Protein AF-V7HVB8-F1 (afdb_monomer_lite)

Structure (mmCIF, N/CA/C/O backbone):
data_AF-V7HVB8-F1
#
_entry.id   AF-V7HVB8-F1
#
loop_
_atom_site.group_PDB
_atom_site.id
_atom_site.type_symbol
_atom_site.label_atom_id
_atom_site.label_alt_id
_atom_site.label_comp_id
_atom_site.label_asym_id
_atom_site.label_entity_id
_atom_site.label_seq_id
_atom_site.pdbx_PDB_ins_code
_atom_site.Cartn_x
_atom_site.Cartn_y
_atom_site.Cartn_z
_atom_site.occupancy
_atom_site.B_iso_or_equiv
_atom_site.auth_seq_id
_atom_site.auth_comp_id
_atom_site.auth_asym_id
_atom_site.auth_atom_id
_atom_site.pdbx_PDB_model_num
ATOM 1 N N . MET A 1 1 ? -7.160 -7.427 -8.064 1.00 90.38 1 MET A N 1
ATOM 2 C CA . MET A 1 1 ? -6.735 -8.642 -7.299 1.00 90.38 1 MET A CA 1
ATOM 3 C C . MET A 1 1 ? -6.157 -8.214 -5.955 1.00 90.38 1 MET A C 1
ATOM 5 O O . MET A 1 1 ? -5.776 -7.062 -5.840 1.00 90.38 1 MET A O 1
ATOM 9 N N . GLY A 1 2 ? -6.080 -9.079 -4.938 1.00 95.38 2 GLY A N 1
ATOM 10 C CA . GLY A 1 2 ? -5.351 -8.731 -3.707 1.00 95.38 2 GLY A CA 1
ATOM 11 C C . GLY A 1 2 ? -3.841 -8.632 -3.955 1.00 95.38 2 GLY A C 1
ATOM 12 O O . GLY A 1 2 ? -3.301 -9.403 -4.745 1.00 95.38 2 GLY A O 1
ATOM 13 N N . GLY A 1 3 ? -3.162 -7.710 -3.276 1.00 97.50 3 GLY A N 1
ATOM 14 C CA . GLY A 1 3 ? -1.720 -7.481 -3.378 1.00 97.50 3 GLY A CA 1
ATOM 15 C C . GLY A 1 3 ? -0.877 -8.743 -3.173 1.00 97.50 3 GLY A C 1
ATOM 16 O O . GLY A 1 3 ? -0.053 -9.036 -4.034 1.00 97.50 3 GLY A O 1
ATOM 17 N N . PRO A 1 4 ? -1.129 -9.568 -2.136 1.00 97.06 4 PRO A N 1
ATOM 18 C CA . PRO A 1 4 ? -0.416 -10.834 -1.958 1.00 97.06 4 PRO A CA 1
ATOM 19 C C . PRO A 1 4 ? -0.550 -11.801 -3.143 1.00 97.06 4 PRO A C 1
ATOM 21 O O . PRO A 1 4 ? 0.415 -12.468 -3.499 1.00 97.06 4 PRO A O 1
ATOM 24 N N . LEU A 1 5 ? -1.717 -11.847 -3.798 1.00 98.00 5 LEU A N 1
ATOM 25 C CA . LEU A 1 5 ? -1.909 -12.676 -4.992 1.00 98.00 5 LEU A CA 1
ATOM 26 C C . LEU A 1 5 ? -1.139 -12.116 -6.196 1.00 98.00 5 LEU A C 1
ATOM 28 O O . LEU A 1 5 ? -0.568 -12.884 -6.960 1.00 98.00 5 LEU A O 1
ATOM 32 N N . ILE A 1 6 ? -1.099 -10.790 -6.359 1.00 98.06 6 ILE A N 1
ATOM 33 C CA . ILE A 1 6 ? -0.273 -10.147 -7.392 1.00 98.06 6 ILE A CA 1
ATOM 34 C C . ILE A 1 6 ? 1.202 -10.507 -7.179 1.00 98.06 6 ILE A C 1
ATOM 36 O O . ILE A 1 6 ? 1.867 -10.927 -8.121 1.00 98.06 6 ILE A O 1
ATOM 40 N N . VAL A 1 7 ? 1.691 -10.400 -5.942 1.00 98.19 7 VAL A N 1
ATOM 41 C CA . VAL A 1 7 ? 3.065 -10.763 -5.567 1.00 98.19 7 VAL A CA 1
ATOM 42 C C . VAL A 1 7 ? 3.361 -12.233 -5.862 1.00 98.19 7 VAL A C 1
ATOM 44 O O . VAL A 1 7 ? 4.400 -12.532 -6.448 1.00 98.19 7 VAL A O 1
ATOM 47 N N . ASP A 1 8 ? 2.453 -13.143 -5.510 1.00 98.00 8 ASP A N 1
ATOM 48 C CA . ASP A 1 8 ? 2.602 -14.571 -5.806 1.00 98.00 8 ASP A CA 1
ATOM 49 C C . ASP A 1 8 ? 2.698 -14.830 -7.316 1.00 98.00 8 ASP A C 1
ATOM 51 O O . ASP A 1 8 ? 3.611 -15.514 -7.769 1.00 98.00 8 ASP A O 1
ATOM 55 N N . ILE A 1 9 ? 1.824 -14.211 -8.119 1.00 97.44 9 ILE A N 1
ATOM 56 C CA . ILE A 1 9 ? 1.853 -14.326 -9.586 1.00 97.44 9 ILE A CA 1
ATOM 57 C C . ILE A 1 9 ? 3.189 -13.837 -10.154 1.00 97.44 9 ILE A C 1
ATOM 59 O O . ILE A 1 9 ? 3.787 -14.528 -10.979 1.00 97.44 9 ILE A O 1
ATOM 63 N N . LEU A 1 10 ? 3.664 -12.669 -9.713 1.00 97.19 10 LEU A N 1
ATOM 64 C CA . LEU A 1 10 ? 4.923 -12.093 -10.191 1.00 97.19 10 LEU A CA 1
ATOM 65 C C . LEU A 1 10 ? 6.143 -12.924 -9.761 1.00 97.19 10 LEU A C 1
ATOM 67 O O . LEU A 1 10 ? 7.123 -13.000 -10.499 1.00 97.19 10 LEU A O 1
ATOM 71 N N . SER A 1 11 ? 6.072 -13.572 -8.596 1.00 96.62 11 SER A N 1
ATOM 72 C CA . SER A 1 11 ? 7.167 -14.381 -8.041 1.00 96.62 11 SER A CA 1
ATOM 73 C C . SER A 1 11 ? 7.203 -15.812 -8.575 1.00 96.62 11 SER A C 1
ATOM 75 O O . SER A 1 11 ? 8.244 -16.461 -8.503 1.00 96.62 11 SER A O 1
ATOM 77 N N . ARG A 1 12 ? 6.080 -16.328 -9.090 1.00 96.38 12 ARG A N 1
ATOM 78 C CA . ARG A 1 12 ? 5.936 -17.741 -9.468 1.00 96.38 12 ARG A CA 1
ATOM 79 C C . ARG A 1 12 ? 6.822 -18.154 -10.642 1.00 96.38 12 ARG A C 1
ATOM 81 O O . ARG A 1 12 ? 7.306 -19.281 -10.660 1.00 96.38 12 ARG A O 1
ATOM 88 N N . ASP A 1 13 ? 7.012 -17.271 -11.620 1.00 93.06 13 ASP A N 1
ATOM 89 C CA . ASP A 1 13 ? 7.878 -17.527 -12.775 1.00 93.06 13 ASP A CA 1
ATOM 90 C C . ASP A 1 13 ? 8.642 -16.253 -13.187 1.00 93.06 13 ASP A C 1
ATOM 92 O O . ASP A 1 13 ? 8.224 -15.535 -14.104 1.00 93.06 13 ASP A O 1
ATOM 96 N N . PRO A 1 14 ? 9.789 -15.967 -12.539 1.00 90.75 14 PRO A N 1
ATOM 97 C CA . PRO A 1 14 ? 10.604 -14.790 -12.839 1.00 90.75 14 PRO A CA 1
ATOM 98 C C . PRO A 1 14 ? 11.096 -14.735 -14.291 1.00 90.75 14 PRO A C 1
ATOM 100 O O . PRO A 1 14 ? 11.403 -13.654 -14.795 1.00 90.75 14 PRO A O 1
ATOM 103 N N . SER A 1 15 ? 11.136 -15.871 -15.005 1.00 94.38 15 SER A N 1
ATOM 104 C CA . SER A 1 15 ? 11.553 -15.905 -16.412 1.00 94.38 15 SER A CA 1
ATOM 105 C C . SER A 1 15 ? 10.619 -15.089 -17.314 1.00 94.38 15 SER A C 1
ATOM 107 O O . SER A 1 15 ? 11.064 -14.508 -18.306 1.00 94.38 15 SER A O 1
ATOM 109 N N . LYS A 1 16 ? 9.340 -14.945 -16.934 1.00 94.31 16 LYS A N 1
ATOM 110 C CA . LYS A 1 16 ? 8.372 -14.083 -17.634 1.00 94.31 16 LYS A CA 1
ATOM 111 C C . LYS A 1 16 ? 8.725 -12.600 -17.543 1.00 94.31 16 LYS A C 1
ATOM 113 O O . LYS A 1 16 ? 8.316 -11.827 -18.406 1.00 94.31 16 LYS A O 1
ATOM 118 N N . LEU A 1 17 ? 9.509 -12.211 -16.539 1.00 95.50 17 LEU A N 1
ATOM 119 C CA . LEU A 1 17 ? 9.981 -10.846 -16.318 1.00 95.50 17 LEU A CA 1
ATOM 120 C C . LEU A 1 17 ? 11.398 -10.605 -16.859 1.00 95.50 17 LEU A C 1
ATOM 122 O O . LEU A 1 17 ? 11.923 -9.508 -16.694 1.00 95.50 17 LEU A O 1
ATOM 126 N N . ALA A 1 18 ? 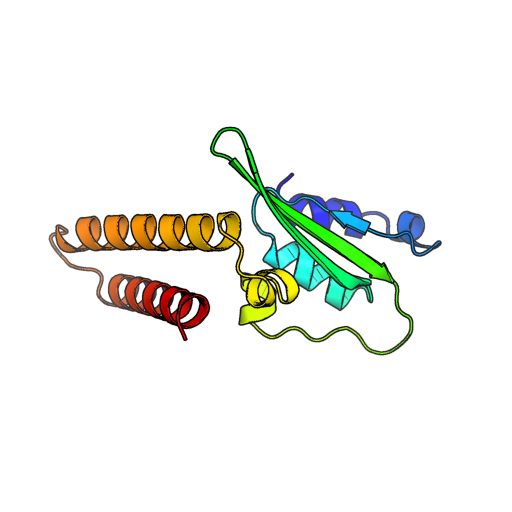12.007 -11.578 -17.549 1.00 94.69 18 ALA A N 1
ATOM 127 C CA . ALA A 1 18 ? 13.386 -11.480 -18.042 1.00 94.69 18 ALA A CA 1
ATOM 128 C C . ALA A 1 18 ? 13.615 -10.333 -19.043 1.00 94.69 18 ALA A C 1
ATOM 130 O O . ALA A 1 18 ? 14.732 -9.849 -19.185 1.00 94.69 18 ALA A O 1
ATOM 131 N N . ARG A 1 19 ? 12.564 -9.880 -19.742 1.00 96.38 19 ARG A N 1
ATOM 132 C CA . ARG A 1 19 ? 12.629 -8.706 -20.633 1.00 96.38 19 ARG A CA 1
ATOM 133 C C . ARG A 1 19 ? 12.325 -7.388 -19.921 1.00 96.38 19 ARG A C 1
ATOM 135 O O . ARG A 1 19 ? 12.168 -6.379 -20.599 1.00 96.38 19 ARG A O 1
ATOM 142 N N . HIS A 1 20 ? 12.221 -7.412 -18.593 1.00 96.75 20 HIS A N 1
ATOM 143 C CA . HIS A 1 20 ? 12.014 -6.239 -17.752 1.00 96.75 20 HIS A CA 1
ATOM 144 C C . HIS A 1 20 ? 10.840 -5.353 -18.214 1.00 96.75 20 HIS A C 1
ATOM 146 O O . HIS A 1 20 ? 11.029 -4.162 -18.471 1.00 96.75 20 HIS A O 1
ATOM 152 N N . PRO A 1 21 ? 9.627 -5.919 -18.389 1.00 97.56 21 PRO A N 1
ATOM 153 C CA . PRO A 1 21 ? 8.482 -5.148 -18.858 1.00 97.56 21 PRO A CA 1
ATOM 154 C C . PRO A 1 21 ? 8.078 -4.088 -17.830 1.00 97.56 21 PRO A C 1
ATOM 156 O O . PRO A 1 21 ? 8.247 -4.280 -16.630 1.00 97.56 21 PRO A O 1
ATOM 159 N N . ARG A 1 22 ? 7.444 -3.007 -18.288 1.00 98.19 22 ARG A N 1
ATOM 160 C CA . ARG A 1 22 ? 6.719 -2.110 -17.384 1.00 98.19 22 ARG A CA 1
ATOM 161 C C . ARG A 1 22 ? 5.618 -2.884 -16.663 1.00 98.19 22 ARG A C 1
ATOM 163 O O . ARG A 1 22 ? 4.822 -3.571 -17.305 1.00 98.19 22 ARG A O 1
ATOM 170 N N . LEU A 1 23 ? 5.542 -2.721 -15.348 1.00 98.44 23 LEU A N 1
ATOM 171 C CA . LEU A 1 23 ? 4.475 -3.274 -14.526 1.00 98.44 23 LEU A CA 1
ATOM 172 C C . LEU A 1 23 ? 3.447 -2.182 -14.237 1.00 98.44 23 LEU A C 1
ATOM 174 O O . LEU A 1 23 ? 3.787 -1.122 -13.717 1.00 98.44 23 LEU A O 1
ATOM 178 N N . ILE A 1 24 ? 2.190 -2.451 -14.587 1.00 98.50 24 ILE A N 1
ATOM 179 C CA . ILE A 1 24 ? 1.035 -1.626 -14.225 1.00 98.50 24 ILE A CA 1
ATOM 180 C C . ILE A 1 24 ? 0.137 -2.510 -13.371 1.00 98.50 24 ILE A C 1
ATOM 182 O O . ILE A 1 24 ? -0.467 -3.461 -13.870 1.00 98.50 24 ILE A O 1
ATOM 186 N N . LEU A 1 25 ? 0.116 -2.251 -12.067 1.00 98.44 25 LEU A N 1
ATOM 187 C CA . LEU A 1 25 ? -0.482 -3.136 -11.074 1.00 98.44 25 LEU A CA 1
ATOM 188 C C . LEU A 1 25 ? -1.614 -2.417 -10.353 1.00 98.44 25 LEU A C 1
ATOM 190 O O . LEU A 1 25 ? -1.434 -1.310 -9.862 1.00 98.44 25 LEU A O 1
ATOM 194 N N . GLN A 1 26 ? -2.765 -3.077 -10.253 1.00 97.88 26 GLN A N 1
ATOM 195 C CA . GLN A 1 26 ? -3.943 -2.558 -9.561 1.00 97.88 26 GLN A CA 1
ATOM 196 C C . GLN A 1 26 ? -4.330 -3.535 -8.429 1.00 97.88 26 GLN A C 1
ATOM 198 O O . GLN A 1 26 ? -5.136 -4.457 -8.622 1.00 97.88 26 GLN A O 1
ATOM 203 N N . PRO A 1 27 ? -3.678 -3.435 -7.255 1.00 97.19 27 PRO A N 1
ATOM 204 C CA . PRO A 1 27 ? -4.105 -4.143 -6.057 1.00 97.19 27 PRO A CA 1
ATOM 205 C C . PRO A 1 27 ? -5.415 -3.554 -5.515 1.00 97.19 27 PRO A C 1
ATOM 207 O O . PRO A 1 27 ? -5.567 -2.346 -5.385 1.00 97.19 27 PRO A O 1
ATOM 210 N N . ASN A 1 28 ? -6.362 -4.420 -5.154 1.00 93.06 28 ASN A N 1
ATOM 211 C CA . ASN A 1 28 ? -7.623 -4.024 -4.509 1.00 93.06 28 ASN A CA 1
ATOM 212 C C . ASN A 1 28 ? -7.459 -3.835 -2.993 1.00 93.06 28 ASN A C 1
ATOM 214 O O . ASN A 1 28 ? -8.282 -3.186 -2.361 1.00 93.06 28 ASN A O 1
ATOM 218 N N . VAL A 1 29 ? -6.445 -4.489 -2.418 1.00 93.62 29 VAL A N 1
ATOM 219 C CA . VAL A 1 29 ? -6.042 -4.466 -1.004 1.00 93.62 29 VAL A CA 1
ATOM 220 C C . VAL A 1 29 ? -4.574 -4.882 -0.918 1.00 93.62 29 VAL A C 1
ATOM 222 O O . VAL A 1 29 ? -4.109 -5.615 -1.791 1.00 93.62 29 VAL A O 1
ATOM 225 N N . GLY A 1 30 ? -3.863 -4.529 0.152 1.00 95.38 30 GLY A N 1
ATOM 226 C CA . GLY A 1 30 ? -2.500 -5.025 0.395 1.00 95.38 30 GLY A CA 1
ATOM 227 C C . GLY A 1 30 ? -1.463 -4.404 -0.543 1.00 95.38 30 GLY A C 1
ATOM 228 O O . GLY A 1 30 ? -0.531 -5.071 -0.986 1.00 95.38 30 GLY A O 1
ATOM 229 N N . GLU A 1 31 ? -1.657 -3.132 -0.868 1.00 97.75 31 GLU A N 1
ATOM 230 C CA . GLU A 1 31 ? -0.849 -2.334 -1.785 1.00 97.75 31 GLU A CA 1
ATOM 231 C C . GLU A 1 31 ? 0.611 -2.248 -1.313 1.00 97.75 31 GLU A C 1
ATOM 233 O O . GLU A 1 31 ? 1.533 -2.358 -2.120 1.00 97.75 31 GLU A O 1
ATOM 238 N N . SER A 1 32 ? 0.833 -2.188 0.005 1.00 97.75 32 SER A N 1
ATOM 239 C CA . SER A 1 32 ? 2.168 -2.192 0.616 1.00 97.75 32 SER A CA 1
ATOM 240 C C . SER A 1 32 ? 2.993 -3.434 0.275 1.00 97.75 32 SER A C 1
ATOM 242 O O . SER A 1 32 ? 4.191 -3.315 0.024 1.00 97.75 32 SER A O 1
ATOM 244 N N . SER A 1 33 ? 2.369 -4.614 0.194 1.00 98.00 33 SER A N 1
ATOM 245 C CA . SER A 1 33 ? 3.055 -5.845 -0.217 1.00 98.00 33 SER A CA 1
ATOM 246 C C . SER A 1 33 ? 3.534 -5.765 -1.664 1.00 98.00 33 SER A C 1
ATOM 248 O O . SER A 1 33 ? 4.616 -6.253 -1.979 1.00 98.00 33 SER A O 1
ATOM 250 N N . VAL A 1 34 ? 2.755 -5.119 -2.539 1.00 98.56 34 VAL A N 1
ATOM 251 C CA . VAL A 1 34 ? 3.150 -4.903 -3.936 1.00 98.56 34 VAL A CA 1
ATOM 252 C C . VAL A 1 34 ? 4.315 -3.919 -4.005 1.00 98.56 34 VAL A C 1
ATOM 254 O O . VAL A 1 34 ? 5.313 -4.234 -4.643 1.00 98.56 34 VAL A O 1
ATOM 257 N N . ARG A 1 35 ? 4.247 -2.779 -3.298 1.00 98.69 35 ARG A N 1
ATOM 258 C CA . ARG A 1 35 ? 5.357 -1.806 -3.238 1.00 98.69 35 ARG A CA 1
ATOM 259 C C . ARG A 1 35 ? 6.649 -2.446 -2.735 1.00 98.69 35 ARG A C 1
ATOM 261 O O . ARG A 1 35 ? 7.694 -2.284 -3.354 1.00 98.69 35 ARG A O 1
ATOM 268 N N . GLN A 1 36 ? 6.565 -3.230 -1.660 1.00 98.44 36 GLN A N 1
ATOM 269 C CA . GLN A 1 36 ? 7.715 -3.939 -1.105 1.00 98.44 36 GLN A CA 1
ATOM 270 C C . GLN A 1 36 ? 8.317 -4.924 -2.112 1.00 98.44 36 GLN A C 1
ATOM 272 O O . GLN A 1 36 ? 9.536 -4.959 -2.280 1.00 98.44 36 GLN A O 1
ATOM 277 N N . TRP A 1 37 ? 7.476 -5.700 -2.799 1.00 98.38 37 TRP A N 1
ATOM 278 C CA . TRP A 1 37 ? 7.943 -6.631 -3.819 1.00 98.38 37 TRP A CA 1
ATOM 279 C C . TRP A 1 37 ? 8.632 -5.906 -4.978 1.00 98.38 37 TRP A C 1
ATOM 281 O O . TRP A 1 37 ? 9.688 -6.352 -5.421 1.00 98.38 37 TRP A O 1
ATOM 291 N N . LEU A 1 38 ? 8.080 -4.775 -5.435 1.00 98.56 38 LEU A N 1
ATOM 292 C CA . LEU A 1 38 ? 8.687 -3.962 -6.492 1.00 98.56 38 LEU A CA 1
ATOM 293 C C . LEU A 1 38 ? 10.110 -3.534 -6.095 1.00 98.56 38 LEU A C 1
ATOM 295 O O . LEU A 1 38 ? 11.057 -3.851 -6.819 1.00 98.56 38 LEU A O 1
ATOM 299 N N . CYS A 1 39 ? 10.280 -2.951 -4.901 1.00 98.00 39 CYS A N 1
ATOM 300 C CA . CYS A 1 39 ? 11.591 -2.577 -4.359 1.00 98.00 39 CYS A CA 1
ATOM 301 C C . CYS A 1 39 ? 12.566 -3.764 -4.321 1.00 98.00 39 CYS A C 1
ATOM 303 O O . CYS A 1 39 ? 13.692 -3.661 -4.803 1.00 98.00 39 CYS A O 1
ATOM 305 N N . GLN A 1 40 ? 12.124 -4.913 -3.802 1.00 97.25 40 GLN A N 1
ATOM 306 C CA . GLN A 1 40 ? 12.951 -6.120 -3.664 1.00 97.25 40 GLN A CA 1
ATOM 307 C C . GLN A 1 40 ? 13.372 -6.735 -5.007 1.00 97.25 40 GLN A C 1
ATOM 309 O O . GLN A 1 40 ? 14.371 -7.449 -5.066 1.00 97.25 40 GLN A O 1
ATOM 314 N N . ASN A 1 41 ? 12.637 -6.456 -6.084 1.00 97.12 41 ASN A N 1
ATOM 315 C CA . ASN A 1 41 ? 12.875 -7.022 -7.412 1.00 97.12 41 ASN A CA 1
ATOM 316 C C . ASN A 1 41 ? 13.415 -5.986 -8.412 1.00 97.12 41 ASN A C 1
ATOM 318 O O . ASN A 1 41 ? 13.320 -6.196 -9.621 1.00 97.12 41 ASN A O 1
ATOM 322 N N . ASN A 1 42 ? 13.999 -4.883 -7.920 1.00 97.50 42 ASN A N 1
ATOM 323 C CA . ASN A 1 42 ? 14.570 -3.798 -8.731 1.00 97.50 42 ASN A CA 1
ATOM 324 C C . ASN A 1 42 ? 13.565 -3.122 -9.677 1.00 97.50 42 ASN A C 1
ATOM 326 O O . ASN A 1 42 ? 13.950 -2.517 -10.677 1.00 97.50 42 ASN A O 1
ATOM 330 N N . TYR A 1 43 ? 12.277 -3.183 -9.350 1.00 98.31 43 TYR A N 1
ATOM 331 C CA . TYR A 1 43 ? 11.264 -2.363 -9.992 1.00 98.31 43 TYR A CA 1
ATOM 332 C C . TYR A 1 43 ? 11.075 -1.090 -9.179 1.00 98.31 43 TYR A C 1
ATOM 334 O O . TYR A 1 43 ? 10.621 -1.117 -8.037 1.00 98.31 43 TYR A O 1
ATOM 342 N N . HIS A 1 44 ? 11.433 0.037 -9.776 1.00 98.44 44 HIS A N 1
ATOM 343 C CA . HIS A 1 44 ? 11.255 1.345 -9.168 1.00 98.44 44 HIS A CA 1
ATOM 344 C C . HIS A 1 44 ? 9.878 1.866 -9.550 1.00 98.44 44 HIS A C 1
ATOM 346 O O . HIS A 1 44 ? 9.492 1.805 -10.722 1.00 98.44 44 HIS A O 1
ATOM 352 N N . LEU A 1 45 ? 9.127 2.348 -8.559 1.00 98.25 45 LEU A N 1
ATOM 353 C CA . LEU A 1 45 ? 7.889 3.071 -8.827 1.00 98.25 45 LEU A CA 1
ATOM 354 C C . LEU A 1 45 ? 8.236 4.340 -9.605 1.00 98.25 45 LEU A C 1
ATOM 356 O O . LEU A 1 45 ? 9.162 5.055 -9.239 1.00 98.25 45 LEU A O 1
ATOM 360 N N . GLU A 1 46 ? 7.493 4.601 -10.674 1.00 97.56 46 GLU A N 1
ATOM 361 C CA . GLU A 1 46 ? 7.597 5.838 -11.453 1.00 97.56 46 GLU A CA 1
ATOM 362 C C . GLU A 1 46 ? 6.383 6.735 -11.277 1.00 97.56 46 GLU A C 1
ATOM 364 O O . GLU A 1 46 ? 6.485 7.950 -11.439 1.00 97.56 46 GLU A O 1
ATOM 369 N N . ASN A 1 47 ? 5.224 6.134 -11.012 1.00 98.12 47 ASN A N 1
ATOM 370 C CA . ASN A 1 47 ? 3.999 6.866 -10.770 1.00 98.12 47 ASN A CA 1
ATOM 371 C C . ASN A 1 47 ? 3.003 6.000 -10.001 1.00 98.12 47 ASN A C 1
ATOM 373 O O . ASN A 1 47 ? 3.014 4.768 -10.102 1.00 98.12 47 ASN A O 1
ATOM 377 N N . GLU A 1 48 ? 2.086 6.655 -9.307 1.00 98.56 48 GLU A N 1
ATOM 378 C CA . GLU A 1 48 ? 0.902 6.024 -8.751 1.00 98.56 48 GLU A CA 1
ATOM 379 C C . GLU A 1 48 ? -0.310 6.902 -9.033 1.00 98.56 48 GLU A C 1
ATOM 381 O O . GLU A 1 48 ? -0.215 8.123 -9.038 1.00 98.56 48 GLU A O 1
ATOM 386 N N . VAL A 1 49 ? -1.457 6.273 -9.260 1.00 98.00 49 VAL A N 1
ATOM 387 C CA . VAL A 1 49 ? -2.727 6.975 -9.435 1.00 98.00 49 VAL A CA 1
ATOM 388 C C . VAL A 1 49 ? -3.734 6.390 -8.470 1.00 98.00 49 VAL A C 1
ATOM 390 O O . VAL A 1 49 ? -3.841 5.171 -8.336 1.00 98.00 49 VAL A O 1
ATOM 393 N N . ILE A 1 50 ? -4.500 7.265 -7.830 1.00 98.00 50 ILE A N 1
ATOM 394 C CA . ILE A 1 50 ? -5.645 6.885 -7.015 1.00 98.00 50 ILE A CA 1
ATOM 395 C C . ILE A 1 50 ? -6.903 7.576 -7.518 1.00 98.00 50 ILE A C 1
ATOM 397 O O . ILE A 1 50 ? -6.923 8.786 -7.741 1.00 98.00 50 ILE A O 1
ATOM 401 N N . LEU A 1 51 ? -7.957 6.785 -7.692 1.00 95.81 51 LEU A N 1
ATOM 402 C CA . LEU A 1 51 ? -9.257 7.240 -8.166 1.00 95.81 51 LEU A CA 1
ATOM 403 C C . LEU A 1 51 ? -10.386 6.524 -7.430 1.00 95.81 51 LEU A C 1
ATOM 405 O O . LEU A 1 51 ? -10.197 5.435 -6.885 1.00 95.81 51 LEU A O 1
ATOM 409 N N . SER A 1 52 ? -11.567 7.138 -7.439 1.00 92.25 52 SER A N 1
ATOM 410 C CA . SER A 1 52 ? -12.782 6.557 -6.874 1.00 92.25 52 SER A CA 1
ATOM 411 C C . SER A 1 52 ? -13.876 6.464 -7.936 1.00 92.25 52 SER A C 1
ATOM 413 O O . SER A 1 52 ? -14.215 7.470 -8.552 1.00 92.25 52 SER A O 1
ATOM 415 N N . GLU A 1 53 ? -14.449 5.276 -8.110 1.00 89.38 53 GLU A N 1
ATOM 416 C CA . GLU A 1 53 ? -15.533 4.979 -9.056 1.00 89.38 53 GLU A CA 1
ATOM 417 C C . GLU A 1 53 ? -16.513 3.991 -8.404 1.00 89.38 53 GLU A C 1
ATOM 419 O O . GLU A 1 53 ? -16.092 3.054 -7.726 1.00 89.38 53 GLU A O 1
ATOM 424 N N . ASP A 1 54 ? -17.824 4.223 -8.528 1.00 83.94 54 ASP A N 1
ATOM 425 C CA . ASP A 1 54 ? -18.881 3.370 -7.955 1.00 83.94 54 ASP A CA 1
ATOM 426 C C . ASP A 1 54 ? -18.661 2.966 -6.483 1.00 83.94 54 ASP A C 1
ATOM 428 O O . ASP A 1 54 ? -18.874 1.820 -6.080 1.00 83.94 54 ASP A O 1
ATOM 432 N N . LYS A 1 55 ? -18.232 3.928 -5.650 1.00 81.94 55 LYS A N 1
ATOM 433 C CA . LYS A 1 55 ? -17.897 3.759 -4.214 1.00 81.94 55 LYS A CA 1
ATOM 434 C C . LYS A 1 55 ? -16.693 2.851 -3.928 1.00 81.94 55 LYS A C 1
ATOM 436 O O . LYS A 1 55 ? -16.442 2.531 -2.765 1.00 81.94 55 LYS A O 1
ATOM 441 N N . HIS A 1 56 ? -15.945 2.465 -4.952 1.00 87.75 56 HIS A N 1
ATOM 442 C CA . HIS A 1 56 ? -14.684 1.754 -4.830 1.00 87.75 56 HIS A CA 1
ATOM 443 C C . HIS A 1 56 ? -13.531 2.726 -5.054 1.00 87.75 56 HIS A C 1
ATOM 445 O O . HIS A 1 56 ? -13.620 3.618 -5.892 1.00 87.75 56 HIS A O 1
ATOM 451 N N . THR A 1 57 ? -12.453 2.553 -4.296 1.00 92.38 57 THR A N 1
ATOM 452 C CA . THR A 1 57 ? -11.212 3.307 -4.483 1.00 92.38 57 THR A CA 1
ATOM 453 C C . THR A 1 57 ? -10.153 2.364 -5.022 1.00 92.38 57 THR A C 1
ATOM 455 O O . THR A 1 57 ? -9.940 1.291 -4.456 1.00 92.38 57 THR A O 1
ATOM 458 N N . TYR A 1 58 ? -9.487 2.775 -6.094 1.00 94.62 58 TYR A N 1
ATOM 459 C CA . TYR A 1 58 ? -8.477 1.992 -6.790 1.00 94.62 58 TYR A CA 1
ATOM 460 C C . TYR A 1 58 ? -7.138 2.711 -6.726 1.00 94.62 58 TYR A C 1
ATOM 462 O O . TYR A 1 58 ? -7.073 3.904 -7.010 1.00 94.62 58 TYR A O 1
ATOM 470 N N . GLU A 1 59 ? -6.082 1.975 -6.390 1.00 97.69 59 GLU A N 1
ATOM 471 C CA . GLU A 1 59 ? -4.699 2.413 -6.575 1.00 97.69 59 GLU A CA 1
ATOM 472 C C . GLU A 1 59 ? -4.088 1.669 -7.760 1.00 97.69 59 GLU A C 1
ATOM 474 O O . GLU A 1 59 ? -4.238 0.451 -7.887 1.00 97.69 59 GLU A O 1
ATOM 479 N N . ILE A 1 60 ? -3.400 2.411 -8.621 1.00 98.31 60 ILE A N 1
ATOM 480 C CA . ILE A 1 60 ? -2.648 1.901 -9.763 1.00 98.31 60 ILE A CA 1
ATOM 481 C C . ILE A 1 60 ? -1.187 2.261 -9.535 1.00 98.31 60 ILE A C 1
ATOM 483 O O . ILE A 1 60 ? -0.859 3.433 -9.387 1.00 98.31 60 ILE A O 1
ATOM 487 N N . LEU A 1 61 ? -0.318 1.256 -9.523 1.00 98.69 61 LEU A N 1
ATOM 488 C CA . LEU A 1 61 ? 1.121 1.395 -9.348 1.00 98.69 61 LEU A CA 1
ATOM 489 C C . LEU A 1 61 ? 1.788 1.167 -10.702 1.00 98.69 61 LEU A C 1
ATOM 491 O O . LEU A 1 61 ? 1.566 0.131 -11.335 1.00 98.69 61 LEU A O 1
ATOM 495 N N . VAL A 1 62 ? 2.612 2.116 -11.138 1.00 98.69 62 VAL A N 1
ATOM 496 C CA . VAL A 1 62 ? 3.407 2.009 -12.364 1.00 98.69 62 VAL A CA 1
ATOM 497 C C . VAL A 1 62 ? 4.870 1.893 -11.976 1.00 98.69 62 VAL A C 1
ATOM 499 O O . VAL A 1 62 ? 5.405 2.775 -11.307 1.00 98.69 62 VAL A O 1
ATOM 502 N N . ALA A 1 63 ? 5.521 0.816 -12.405 1.00 98.56 63 ALA A N 1
ATOM 503 C CA . ALA A 1 63 ? 6.916 0.563 -12.080 1.00 98.56 63 ALA A CA 1
ATOM 504 C C . ALA A 1 63 ? 7.707 0.051 -13.282 1.00 98.56 63 ALA A C 1
ATOM 506 O O . ALA A 1 63 ? 7.212 -0.758 -14.073 1.00 98.56 63 ALA A O 1
ATOM 507 N N . ASN A 1 64 ? 8.959 0.490 -13.382 1.00 98.44 64 ASN A N 1
ATOM 508 C CA . ASN A 1 64 ? 9.911 0.016 -14.378 1.00 98.44 64 ASN A CA 1
ATOM 509 C C . ASN A 1 64 ? 11.113 -0.614 -13.690 1.00 98.44 64 ASN A C 1
ATOM 511 O O . ASN A 1 64 ? 11.534 -0.190 -12.614 1.00 98.44 64 ASN A O 1
ATOM 515 N N . TYR A 1 65 ? 11.679 -1.625 -14.335 1.00 98.12 65 TYR A N 1
ATOM 516 C CA . TYR A 1 65 ? 12.932 -2.196 -13.881 1.00 98.12 65 TYR A CA 1
ATOM 517 C C . TYR A 1 65 ? 14.059 -1.169 -14.012 1.00 98.12 65 TYR A C 1
ATOM 519 O O . TYR A 1 65 ? 14.190 -0.517 -15.051 1.00 98.12 65 TYR A O 1
ATOM 527 N N . GLN A 1 66 ? 14.904 -1.077 -12.993 1.00 96.94 66 GLN A N 1
ATOM 528 C CA . GLN A 1 66 ? 16.126 -0.286 -13.035 1.00 96.94 66 GLN A CA 1
ATOM 529 C C . GLN A 1 66 ? 17.299 -1.132 -12.551 1.00 96.94 66 GLN A C 1
ATOM 531 O O . GLN A 1 66 ? 17.269 -1.714 -11.469 1.00 96.94 66 GLN A O 1
ATOM 536 N N . ALA A 1 67 ? 18.350 -1.205 -13.368 1.00 93.31 67 ALA A N 1
ATOM 537 C CA . ALA A 1 67 ? 19.591 -1.845 -12.959 1.00 93.31 67 ALA A CA 1
ATOM 538 C C . ALA A 1 67 ? 20.317 -0.966 -11.929 1.00 93.31 67 ALA A C 1
ATOM 540 O O . ALA A 1 67 ? 20.414 0.246 -12.111 1.00 93.31 67 ALA A O 1
ATOM 541 N N . GLY A 1 68 ? 20.865 -1.583 -10.882 1.00 92.62 68 GLY A N 1
ATOM 542 C CA . GLY A 1 68 ? 21.595 -0.881 -9.826 1.00 92.62 68 GLY A CA 1
ATOM 543 C C . GLY A 1 68 ? 20.941 -1.059 -8.454 1.00 92.62 68 GLY A C 1
ATOM 544 O O . GLY A 1 68 ? 20.392 -2.132 -8.192 1.00 92.62 68 GLY A O 1
ATOM 545 N N . PRO A 1 69 ? 21.051 -0.068 -7.551 1.00 94.94 69 PRO A N 1
ATOM 546 C CA . PRO A 1 69 ? 20.510 -0.190 -6.206 1.00 94.94 69 PRO A CA 1
ATOM 547 C C . PRO A 1 69 ? 18.979 -0.252 -6.217 1.00 94.94 69 PRO A C 1
ATOM 549 O O . PRO A 1 69 ? 18.305 0.382 -7.032 1.00 94.94 69 PRO A O 1
ATOM 552 N N . GLN A 1 70 ? 18.438 -1.003 -5.262 1.00 95.56 70 GLN A N 1
ATOM 553 C CA . GLN A 1 70 ? 17.002 -1.069 -5.021 1.00 95.56 70 GLN A CA 1
ATOM 554 C C . GLN A 1 70 ? 16.467 0.296 -4.586 1.00 95.56 70 GLN A C 1
ATOM 556 O O . GLN A 1 70 ? 17.115 1.016 -3.822 1.00 95.56 70 GLN A O 1
ATOM 561 N N . MET A 1 71 ? 15.253 0.623 -5.031 1.00 95.56 71 MET A N 1
ATOM 562 C CA . MET A 1 71 ? 14.487 1.727 -4.462 1.00 95.56 71 MET A CA 1
ATOM 563 C C . MET A 1 71 ? 14.236 1.439 -2.980 1.00 95.56 71 MET A C 1
ATOM 565 O O . MET A 1 71 ? 13.724 0.371 -2.638 1.00 95.56 71 MET A O 1
ATOM 569 N N . VAL A 1 72 ? 14.561 2.387 -2.106 1.00 96.88 72 VAL A N 1
ATOM 570 C CA . VAL A 1 72 ? 14.288 2.279 -0.670 1.00 96.88 72 VAL A CA 1
ATOM 571 C C . VAL A 1 72 ? 13.125 3.196 -0.337 1.00 96.88 72 VAL A C 1
ATOM 573 O O . VAL A 1 72 ? 13.229 4.407 -0.501 1.00 96.88 72 VAL A O 1
ATOM 576 N N . LEU A 1 73 ? 12.029 2.603 0.128 1.00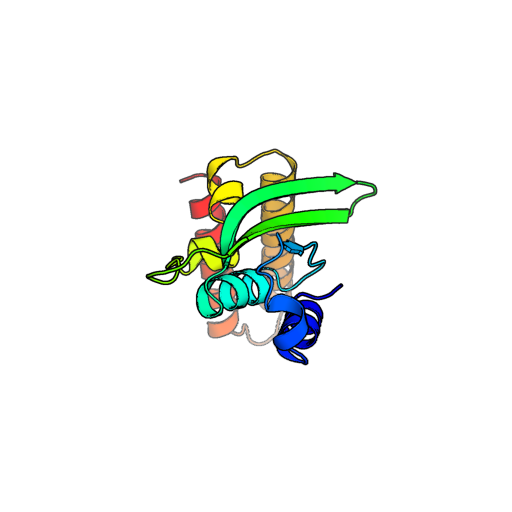 97.62 73 LEU A N 1
ATOM 577 C CA . LEU A 1 73 ? 10.852 3.321 0.602 1.00 97.62 73 LEU A CA 1
ATOM 578 C C . LEU A 1 73 ? 10.804 3.286 2.127 1.00 97.62 73 LEU A C 1
ATOM 580 O O . LEU A 1 73 ? 11.078 2.260 2.755 1.00 97.62 73 LEU A O 1
ATOM 584 N N . THR A 1 74 ? 10.412 4.403 2.724 1.00 97.94 74 THR A N 1
ATOM 585 C CA . THR A 1 74 ? 10.081 4.485 4.145 1.00 97.94 74 THR A CA 1
ATOM 586 C C . THR A 1 74 ? 8.833 3.659 4.467 1.00 97.94 74 THR A C 1
ATOM 588 O O . THR A 1 74 ? 8.047 3.283 3.594 1.00 97.94 74 THR A O 1
ATOM 5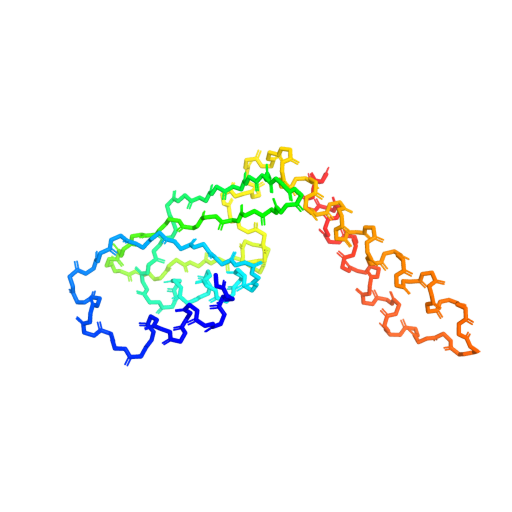91 N N . ALA A 1 75 ? 8.599 3.400 5.757 1.00 96.62 75 ALA A N 1
ATOM 592 C CA . ALA A 1 75 ? 7.387 2.712 6.201 1.00 96.62 75 ALA A CA 1
ATOM 593 C C . ALA A 1 75 ? 6.102 3.455 5.783 1.00 96.62 75 ALA A C 1
ATOM 595 O O . ALA A 1 75 ? 5.111 2.815 5.427 1.00 96.62 75 ALA A O 1
ATOM 596 N N . GLN A 1 76 ? 6.132 4.793 5.781 1.00 96.56 76 GLN A N 1
ATOM 597 C CA . GLN A 1 76 ? 5.009 5.610 5.324 1.00 96.56 76 GLN A CA 1
ATOM 598 C C . GLN A 1 76 ? 4.807 5.485 3.814 1.00 96.56 76 GLN A C 1
ATOM 600 O O . GLN A 1 76 ? 3.694 5.206 3.384 1.00 96.56 76 GLN A O 1
ATOM 605 N N . GLU A 1 77 ? 5.861 5.584 3.007 1.00 98.00 77 GLU A N 1
ATOM 606 C CA . GLU A 1 77 ? 5.745 5.440 1.550 1.00 98.00 77 GLU A CA 1
ATOM 607 C C . GLU A 1 77 ? 5.287 4.033 1.141 1.00 98.00 77 GLU A C 1
ATOM 609 O O . GLU A 1 77 ? 4.477 3.884 0.228 1.00 98.00 77 GLU A O 1
ATOM 614 N N . LEU A 1 78 ? 5.714 2.985 1.853 1.00 98.19 78 LEU A N 1
ATOM 615 C CA . LEU A 1 78 ? 5.183 1.633 1.647 1.00 98.19 78 LEU A CA 1
ATOM 616 C C . LEU A 1 78 ? 3.680 1.557 1.952 1.00 98.19 78 LEU A C 1
ATOM 618 O O . LEU A 1 78 ? 2.924 0.912 1.219 1.00 98.19 78 LEU A O 1
ATOM 622 N N . LYS A 1 79 ? 3.229 2.207 3.028 1.00 97.31 79 LYS A N 1
ATOM 623 C CA . LYS A 1 79 ? 1.830 2.173 3.477 1.00 97.31 79 LYS A CA 1
ATOM 624 C C . LYS A 1 79 ? 0.911 3.023 2.598 1.00 97.31 79 LYS A C 1
ATOM 626 O O . LYS A 1 79 ? -0.167 2.563 2.228 1.00 97.31 79 LYS A O 1
ATOM 631 N N . TYR A 1 80 ? 1.341 4.230 2.257 1.00 97.50 80 TYR A N 1
ATOM 632 C CA . TYR A 1 80 ? 0.504 5.271 1.664 1.00 97.50 80 TYR A CA 1
ATOM 633 C C . TYR A 1 80 ? 0.801 5.531 0.183 1.00 97.50 80 TYR A C 1
ATOM 635 O O . TYR A 1 80 ? -0.071 6.036 -0.512 1.00 97.50 80 TYR A O 1
ATOM 643 N N . GLY A 1 81 ? 1.979 5.149 -0.308 1.00 97.88 81 GLY A N 1
ATOM 644 C CA . GLY A 1 81 ? 2.432 5.406 -1.675 1.00 97.88 81 GLY A CA 1
ATOM 645 C C . GLY A 1 81 ? 3.202 6.721 -1.793 1.00 97.88 81 GLY A C 1
ATOM 646 O O . GLY A 1 81 ? 2.619 7.768 -1.514 1.00 97.88 81 GLY A O 1
ATOM 647 N N . PRO A 1 82 ? 4.488 6.713 -2.199 1.00 97.94 82 PRO A N 1
ATOM 648 C CA . PRO A 1 82 ? 5.297 7.934 -2.280 1.00 97.94 82 PRO A CA 1
ATOM 649 C C . PRO A 1 82 ? 4.692 8.994 -3.213 1.00 97.94 82 PRO A C 1
ATOM 651 O O . PRO A 1 82 ? 4.720 10.187 -2.902 1.00 97.94 82 PRO A O 1
ATOM 654 N N . TYR A 1 83 ? 4.082 8.578 -4.327 1.00 98.31 83 TYR A N 1
ATOM 655 C CA . TYR A 1 83 ? 3.475 9.512 -5.278 1.00 98.31 83 TYR A CA 1
ATOM 656 C C . TYR A 1 83 ? 2.106 9.983 -4.785 1.00 98.31 83 TYR A C 1
ATOM 658 O O . TYR A 1 83 ? 1.802 11.174 -4.838 1.00 98.31 83 TYR A O 1
ATOM 666 N N . LEU A 1 84 ? 1.314 9.077 -4.205 1.00 98.31 84 LEU A N 1
ATOM 667 C CA . LEU A 1 84 ? -0.016 9.396 -3.678 1.00 98.31 84 LEU A CA 1
ATOM 668 C C . LEU A 1 84 ? 0.044 10.337 -2.466 1.00 98.31 84 LEU A C 1
ATOM 670 O O . LEU A 1 84 ? -0.772 11.251 -2.354 1.00 98.31 84 LEU A O 1
ATOM 674 N N . MET A 1 85 ? 1.036 10.151 -1.588 1.00 96.62 85 MET A N 1
ATOM 675 C CA . MET A 1 85 ? 1.331 11.050 -0.465 1.00 96.62 85 MET A CA 1
ATOM 676 C C . MET A 1 85 ? 1.783 12.439 -0.911 1.00 96.62 85 MET A C 1
ATOM 678 O O . MET A 1 85 ? 1.661 13.386 -0.136 1.00 96.62 85 MET A O 1
ATOM 682 N N . THR A 1 86 ? 2.332 12.560 -2.119 1.00 95.69 86 THR A N 1
ATOM 683 C CA . THR A 1 86 ? 2.743 13.848 -2.680 1.00 95.69 86 THR A CA 1
ATOM 684 C C . THR A 1 86 ? 1.558 14.545 -3.345 1.00 95.69 86 THR A C 1
ATOM 686 O O . THR A 1 86 ? 1.333 15.728 -3.112 1.00 95.69 86 THR A O 1
ATOM 689 N N . GLU A 1 87 ? 0.768 13.816 -4.142 1.00 96.00 87 GLU A N 1
ATOM 690 C CA . GLU A 1 87 ? -0.388 14.367 -4.862 1.00 96.00 87 GLU A CA 1
ATOM 691 C C . GLU A 1 87 ? -1.563 14.700 -3.928 1.00 96.00 87 GLU A C 1
ATOM 693 O O . GLU A 1 87 ? -2.217 15.727 -4.103 1.00 96.00 87 GLU A O 1
ATOM 698 N N . LYS A 1 88 ? -1.847 13.831 -2.945 1.00 95.81 88 LYS A N 1
ATOM 699 C CA . LYS A 1 88 ? -2.944 13.955 -1.964 1.00 95.81 88 LYS A CA 1
ATOM 700 C C . LYS A 1 88 ? -4.284 14.392 -2.579 1.00 95.81 88 LYS A C 1
ATOM 702 O O . LYS A 1 88 ? -4.976 15.256 -2.039 1.00 95.81 88 LYS A O 1
ATOM 707 N N . ASN A 1 89 ? -4.681 13.796 -3.703 1.00 96.50 89 ASN A N 1
ATOM 708 C CA . ASN A 1 89 ? -5.943 14.154 -4.350 1.00 96.50 89 ASN A CA 1
ATOM 709 C C . ASN A 1 89 ? -7.181 13.786 -3.501 1.00 96.50 89 ASN A C 1
ATOM 711 O O . ASN A 1 89 ? -7.102 13.118 -2.465 1.00 96.50 89 ASN A O 1
ATOM 715 N N . SER A 1 90 ? -8.365 14.202 -3.952 1.00 96.12 90 SER A N 1
ATOM 716 C CA . SER A 1 90 ? -9.614 13.991 -3.210 1.00 96.12 90 SER A CA 1
ATOM 717 C C . SER A 1 90 ? -9.936 12.514 -2.949 1.00 96.12 90 SER A C 1
ATOM 719 O O . SER A 1 90 ? -10.470 12.194 -1.886 1.00 96.12 90 SER A O 1
ATOM 721 N N . ALA A 1 91 ? -9.587 11.601 -3.863 1.00 96.69 91 ALA A N 1
ATOM 722 C CA . ALA A 1 91 ? -9.789 10.165 -3.673 1.00 96.69 91 ALA A CA 1
ATOM 723 C C . ALA A 1 91 ? -8.859 9.601 -2.588 1.00 96.69 91 ALA A C 1
ATOM 725 O O . ALA A 1 91 ? -9.304 8.811 -1.752 1.00 96.69 91 ALA A O 1
ATOM 726 N N . PHE A 1 92 ? -7.603 10.053 -2.551 1.00 97.50 92 PHE A N 1
ATOM 727 C CA . PHE A 1 92 ? -6.648 9.706 -1.500 1.00 97.50 92 PHE A CA 1
ATOM 728 C C . PHE A 1 92 ? -7.120 10.158 -0.120 1.00 97.50 92 PHE A C 1
ATOM 730 O O . PHE A 1 92 ? -7.206 9.351 0.809 1.00 97.50 92 PHE A O 1
ATOM 737 N N . VAL A 1 93 ? -7.494 11.433 0.001 1.00 97.00 93 VAL A N 1
ATOM 738 C CA . VAL A 1 93 ? -7.999 11.999 1.257 1.00 97.00 93 VAL A CA 1
ATOM 739 C C . VAL A 1 93 ? -9.251 11.246 1.712 1.00 97.00 93 VAL A C 1
ATOM 741 O O . VAL A 1 93 ? -9.323 10.810 2.862 1.00 97.00 93 VAL A O 1
ATOM 744 N N . ALA A 1 94 ? -10.201 10.998 0.805 1.00 95.88 94 ALA A N 1
ATOM 745 C CA . ALA A 1 94 ? -11.423 10.262 1.118 1.00 95.88 94 ALA A CA 1
ATOM 746 C C . ALA A 1 94 ? -11.148 8.822 1.591 1.00 95.88 94 ALA A C 1
ATOM 748 O O . ALA A 1 94 ? -11.765 8.372 2.562 1.00 95.88 94 ALA A O 1
ATOM 749 N N . LYS A 1 95 ? -10.204 8.101 0.962 1.00 95.81 95 LYS A N 1
ATOM 750 C CA . LYS A 1 95 ? -9.797 6.743 1.373 1.00 95.81 95 LYS A CA 1
ATOM 751 C C . LYS A 1 95 ? -9.338 6.720 2.829 1.00 95.81 95 LYS A C 1
ATOM 753 O O . LYS A 1 95 ? -9.807 5.898 3.624 1.00 95.81 95 LYS A O 1
ATOM 758 N N . TRP A 1 96 ? -8.434 7.628 3.184 1.00 97.00 96 TRP A N 1
ATOM 759 C CA . TRP A 1 96 ? -7.817 7.656 4.508 1.00 97.00 96 TRP A CA 1
ATOM 760 C C . TRP A 1 96 ? -8.741 8.234 5.585 1.00 97.00 96 TRP A C 1
ATOM 762 O O . TRP A 1 96 ? -8.797 7.685 6.685 1.00 97.00 96 TRP A O 1
ATOM 772 N N . GLN A 1 97 ? -9.585 9.215 5.260 1.00 97.00 97 GLN A N 1
ATOM 773 C CA . GLN A 1 97 ? -10.663 9.664 6.154 1.00 97.00 97 GLN A CA 1
ATOM 774 C C . GLN A 1 97 ? -11.687 8.553 6.435 1.00 97.00 97 GLN A C 1
ATOM 776 O O . GLN A 1 97 ? -12.125 8.366 7.576 1.00 97.00 97 GLN A O 1
ATOM 781 N N . ALA A 1 98 ? -12.046 7.755 5.423 1.00 95.62 98 ALA A N 1
ATOM 782 C CA . ALA A 1 98 ? -12.921 6.602 5.612 1.00 95.62 98 ALA A CA 1
ATOM 783 C C . ALA A 1 98 ? -12.270 5.533 6.507 1.00 95.62 98 ALA A C 1
ATOM 785 O O . ALA A 1 98 ? -12.958 4.904 7.319 1.00 95.62 98 ALA A O 1
ATOM 786 N N . LYS A 1 99 ? -10.949 5.335 6.398 1.00 96.06 99 LYS A N 1
ATOM 787 C CA . LYS A 1 99 ? -10.176 4.469 7.299 1.00 96.06 99 LYS A CA 1
ATOM 788 C C . LYS A 1 99 ? -10.184 5.009 8.735 1.00 96.06 99 LYS A C 1
ATOM 790 O O . LYS A 1 99 ? -10.536 4.236 9.624 1.00 96.06 99 LYS A O 1
ATOM 795 N N . ILE A 1 100 ? -9.915 6.300 8.957 1.00 98.06 100 ILE A N 1
ATOM 796 C CA . ILE A 1 100 ? -10.015 6.948 10.282 1.00 98.06 100 ILE A CA 1
ATOM 797 C C . ILE A 1 100 ? -11.406 6.725 10.884 1.00 98.06 100 ILE A C 1
ATOM 799 O O . ILE A 1 100 ? -11.532 6.219 11.997 1.00 98.06 100 ILE A O 1
ATOM 803 N N . THR A 1 101 ? -12.466 6.985 10.115 1.00 98.00 101 THR A N 1
ATOM 804 C CA . THR A 1 101 ? -13.851 6.804 10.581 1.00 98.00 101 THR A CA 1
ATOM 805 C C . THR A 1 101 ? -14.132 5.352 10.989 1.00 98.00 101 THR A C 1
ATOM 807 O O . THR A 1 101 ? -14.832 5.094 11.971 1.00 98.00 101 THR A O 1
ATOM 810 N N . LYS A 1 102 ? -13.598 4.366 10.252 1.00 97.31 102 LYS A N 1
ATOM 811 C CA . LYS A 1 102 ? -13.712 2.945 10.625 1.00 97.31 102 LYS A CA 1
ATOM 812 C C . LYS A 1 102 ? -12.968 2.649 11.930 1.00 97.31 102 LYS A C 1
ATOM 814 O O . LYS A 1 102 ? -13.536 1.974 12.784 1.00 97.31 102 LYS A O 1
ATOM 819 N N . LEU A 1 103 ? -11.749 3.162 12.101 1.00 97.62 103 LEU A N 1
ATOM 820 C CA . LEU A 1 103 ? -10.958 2.983 13.326 1.00 97.62 103 LEU A CA 1
ATOM 821 C C . LEU A 1 103 ? -11.666 3.594 14.548 1.00 97.62 103 LEU A C 1
ATOM 823 O O . LEU A 1 103 ? -11.825 2.916 15.561 1.00 97.62 103 LEU A O 1
ATOM 827 N N . GLN A 1 104 ? -12.202 4.810 14.422 1.00 97.56 104 GLN A N 1
ATOM 828 C CA . GLN A 1 104 ? -12.972 5.481 15.477 1.00 97.56 104 GLN A CA 1
ATOM 829 C C . GLN A 1 104 ? -14.238 4.701 15.864 1.00 97.56 104 GLN A C 1
ATOM 831 O O . GLN A 1 104 ? -14.570 4.578 17.043 1.00 97.56 104 GLN A O 1
ATOM 836 N N . LYS A 1 105 ? -14.938 4.099 14.890 1.00 97.56 105 LYS A N 1
ATOM 837 C CA . LYS A 1 105 ? -16.079 3.210 15.175 1.00 97.56 105 LYS A CA 1
ATOM 838 C C . LYS A 1 105 ? -15.661 1.983 15.983 1.00 97.56 105 LYS A C 1
ATOM 840 O O . LYS A 1 105 ? -16.384 1.598 16.900 1.00 97.56 105 LYS A O 1
ATOM 845 N N . VAL A 1 106 ? -14.510 1.384 15.669 1.00 96.31 106 VAL A N 1
ATOM 846 C CA . VAL A 1 106 ? -13.963 0.259 16.445 1.00 96.31 106 VAL A CA 1
ATOM 847 C C . VAL A 1 106 ? -13.615 0.710 17.867 1.00 96.31 106 VAL A C 1
ATOM 849 O O . VAL A 1 106 ? -14.005 0.034 18.817 1.00 96.31 106 VAL A O 1
ATOM 852 N N . GLN A 1 107 ? -12.980 1.872 18.045 1.00 95.94 107 GLN A N 1
ATOM 853 C CA . GLN A 1 107 ? -12.702 2.434 19.374 1.00 95.94 107 GLN A CA 1
ATOM 854 C C . GLN A 1 107 ? -13.982 2.626 20.199 1.00 95.94 107 GLN A C 1
ATOM 856 O O . GLN A 1 107 ? -14.058 2.167 21.338 1.00 95.94 107 GLN A O 1
ATOM 861 N N . ALA A 1 108 ? -15.021 3.226 19.611 1.00 94.81 108 ALA A N 1
ATOM 862 C CA . ALA A 1 108 ? -16.301 3.447 20.286 1.00 94.81 108 ALA A CA 1
ATOM 863 C C . ALA A 1 108 ? -17.005 2.136 20.685 1.00 94.81 108 ALA A C 1
ATOM 865 O O . ALA A 1 108 ? -17.739 2.098 21.672 1.00 94.81 108 ALA A O 1
ATOM 866 N N . GLN A 1 109 ? -16.803 1.052 19.928 1.00 93.81 109 GLN A N 1
ATOM 867 C CA . GLN A 1 109 ? -17.302 -0.276 20.295 1.00 93.81 109 GLN A CA 1
ATOM 868 C C . GLN A 1 109 ? -16.492 -0.892 21.440 1.00 93.81 109 GLN A C 1
ATOM 870 O O . GLN A 1 109 ? -17.082 -1.418 22.381 1.00 93.81 109 GLN A O 1
ATOM 875 N N . LEU A 1 110 ? -15.161 -0.792 21.398 1.00 93.06 110 LEU A N 1
ATOM 876 C CA . LEU A 1 110 ? -14.281 -1.320 22.445 1.00 93.06 110 LEU A CA 1
ATOM 877 C C . LEU A 1 110 ? -14.471 -0.609 23.791 1.00 93.06 110 LEU A C 1
ATOM 879 O O . LEU A 1 110 ? -14.404 -1.258 24.830 1.00 93.06 110 LEU A O 1
ATOM 883 N N . GLN A 1 111 ? -14.778 0.690 23.785 1.00 91.9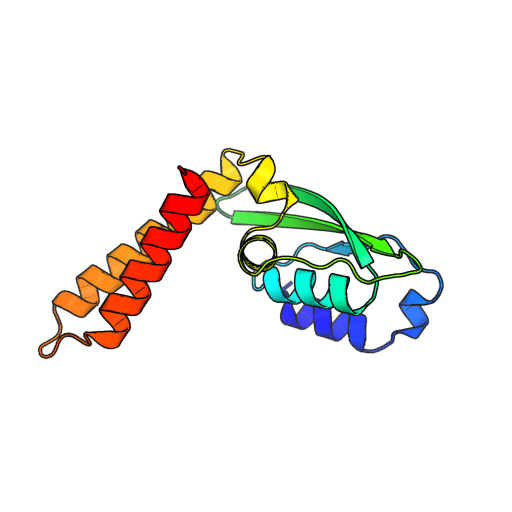4 111 GLN A N 1
ATOM 884 C CA . GLN A 1 111 ? -15.093 1.454 24.999 1.00 91.94 111 GLN A CA 1
ATOM 885 C C . GLN A 1 111 ? -16.353 0.964 25.728 1.00 91.94 111 GLN A C 1
ATOM 887 O O . GLN A 1 111 ? -16.501 1.210 26.920 1.00 91.94 111 GLN A O 1
ATOM 892 N N . LYS A 1 112 ? -17.262 0.268 25.034 1.00 92.94 112 LYS A N 1
ATOM 893 C CA . LYS A 1 112 ? -18.485 -0.300 25.627 1.00 92.94 112 LYS A CA 1
ATOM 894 C C . LYS A 1 112 ? -18.271 -1.693 26.230 1.00 92.94 112 LYS A C 1
ATOM 896 O O . LYS A 1 112 ? -19.209 -2.257 26.792 1.00 92.94 112 LYS A O 1
ATOM 901 N N . ALA A 1 113 ? -17.083 -2.280 26.079 1.00 89.81 113 ALA A N 1
ATOM 902 C CA . ALA A 1 113 ? -16.772 -3.583 26.652 1.00 89.81 113 ALA A CA 1
ATOM 903 C C . ALA A 1 113 ? -16.677 -3.504 28.186 1.00 89.81 113 ALA A C 1
ATOM 905 O O . ALA A 1 113 ? -16.287 -2.480 28.739 1.00 89.81 113 ALA A O 1
ATOM 906 N N . LYS A 1 114 ? -16.998 -4.610 28.877 1.00 85.25 114 LYS A N 1
ATOM 907 C CA . LYS 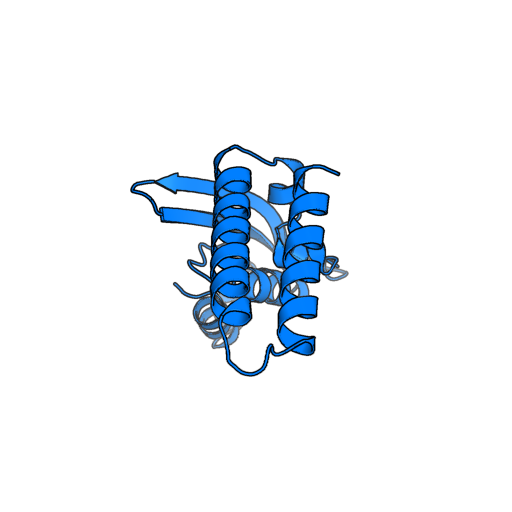A 1 114 ? -16.859 -4.710 30.346 1.00 85.25 114 LYS A CA 1
ATOM 908 C C . LYS A 1 114 ? -15.430 -4.436 30.817 1.00 85.25 114 LYS A C 1
ATOM 910 O O . LYS A 1 114 ? -15.237 -3.856 31.876 1.00 85.25 114 LYS A O 1
ATOM 915 N N . GLU A 1 115 ? -14.458 -4.862 30.021 1.00 90.44 115 GLU A N 1
ATOM 916 C CA . GLU A 1 115 ? -13.045 -4.586 30.216 1.00 90.44 115 GLU A CA 1
ATOM 917 C C . GLU A 1 115 ? -12.511 -3.978 28.922 1.00 90.44 115 GLU A C 1
ATOM 919 O O . GLU A 1 115 ? -12.588 -4.592 27.854 1.00 90.44 115 GLU A O 1
ATOM 924 N N . VAL A 1 116 ? -12.025 -2.741 29.009 1.00 89.56 116 VAL A N 1
ATOM 925 C CA . VAL A 1 116 ? -11.515 -2.009 27.851 1.00 89.56 116 VAL A CA 1
ATOM 926 C C . VAL A 1 116 ? -10.106 -2.515 27.537 1.00 89.56 116 VAL A C 1
ATOM 928 O O . VAL A 1 116 ? -9.212 -2.356 28.371 1.00 89.56 116 VAL A O 1
ATOM 931 N N . PRO A 1 117 ? -9.848 -3.075 26.340 1.00 92.12 117 PRO A N 1
ATOM 932 C CA . PRO A 1 117 ? -8.520 -3.564 25.989 1.00 92.12 117 PRO A CA 1
ATOM 933 C C . PRO A 1 117 ? -7.579 -2.386 25.695 1.00 92.12 117 PRO A C 1
ATOM 935 O O . PRO A 1 117 ? -7.462 -1.932 24.555 1.00 92.12 117 PRO A O 1
ATOM 938 N N . THR A 1 118 ? -6.903 -1.881 26.726 1.00 92.19 118 THR A N 1
ATOM 939 C CA . THR A 1 118 ? -6.072 -0.663 26.683 1.00 92.19 118 THR A CA 1
ATOM 940 C C . THR A 1 118 ? -4.991 -0.705 25.602 1.00 92.19 118 THR A C 1
ATOM 942 O O . THR A 1 118 ? -4.831 0.265 24.869 1.00 92.19 118 THR A O 1
ATOM 945 N N . ILE A 1 119 ? -4.317 -1.847 25.426 1.00 94.38 119 ILE A N 1
ATOM 946 C CA . ILE A 1 119 ? -3.286 -2.031 24.388 1.00 94.38 119 ILE A CA 1
ATOM 947 C C . ILE A 1 119 ? -3.878 -1.856 22.982 1.00 94.38 119 ILE A C 1
ATOM 949 O O . ILE A 1 119 ? -3.310 -1.153 22.149 1.00 94.38 119 ILE A O 1
ATOM 953 N N . LYS A 1 120 ? -5.044 -2.460 22.712 1.00 93.06 120 LYS A N 1
ATOM 954 C CA . LYS A 1 120 ? -5.709 -2.328 21.404 1.00 93.06 120 LYS A CA 1
ATOM 955 C C . LYS A 1 120 ? -6.222 -0.907 21.186 1.00 93.06 120 LYS A C 1
ATOM 957 O O . LYS A 1 120 ? -6.119 -0.399 20.077 1.00 93.06 120 LYS A O 1
ATOM 962 N N . MET A 1 121 ? -6.747 -0.264 22.230 1.00 94.25 121 MET A N 1
ATOM 963 C CA . MET A 1 121 ? -7.176 1.136 22.173 1.00 94.25 121 MET A CA 1
ATOM 964 C C . MET A 1 121 ? -6.014 2.067 21.816 1.00 94.25 121 MET A C 1
ATOM 966 O O . MET A 1 121 ? -6.161 2.874 20.904 1.00 94.25 121 MET A O 1
ATOM 970 N N . ALA A 1 122 ? -4.860 1.911 22.474 1.00 95.44 122 ALA A N 1
ATOM 971 C CA . ALA A 1 122 ? -3.665 2.706 22.201 1.00 95.44 122 ALA A CA 1
ATOM 972 C C . ALA A 1 122 ? -3.150 2.508 20.766 1.00 95.44 122 ALA A C 1
ATOM 974 O O . ALA A 1 122 ? -2.832 3.484 20.093 1.00 95.44 122 ALA A O 1
ATOM 975 N N . ALA A 1 123 ? -3.138 1.265 20.267 1.00 96.25 123 ALA A N 1
ATOM 976 C CA . ALA A 1 123 ? -2.748 0.976 18.886 1.00 96.25 123 ALA A CA 1
ATOM 977 C C . ALA A 1 123 ? -3.680 1.648 17.861 1.00 96.25 123 ALA A C 1
ATOM 979 O O . ALA A 1 123 ? -3.204 2.223 16.887 1.00 96.25 123 ALA A O 1
ATOM 980 N N . LEU A 1 124 ? -4.999 1.623 18.098 1.00 96.75 124 LEU A N 1
ATOM 981 C CA . LEU A 1 124 ? -5.971 2.306 17.236 1.00 96.75 124 LEU A CA 1
ATOM 982 C C . LEU A 1 124 ? -5.789 3.828 17.259 1.00 96.75 124 LEU A C 1
ATOM 984 O O . LEU A 1 124 ? -5.866 4.452 16.206 1.00 96.75 124 LEU A O 1
ATOM 988 N N . THR A 1 125 ? -5.547 4.417 18.436 1.00 97.00 125 THR A N 1
ATOM 989 C CA . THR A 1 125 ? -5.287 5.861 18.566 1.00 97.00 125 THR A CA 1
ATOM 990 C C . THR A 1 125 ? -4.033 6.254 17.798 1.00 97.00 125 THR A C 1
ATOM 992 O O . THR A 1 125 ? -4.088 7.165 16.982 1.00 97.00 125 THR A O 1
ATOM 995 N N . SER A 1 126 ? -2.939 5.512 17.984 1.00 97.31 126 SER A N 1
ATOM 996 C CA . SER A 1 126 ? -1.684 5.771 17.280 1.00 97.31 126 SER A CA 1
ATOM 997 C C . SER A 1 126 ? -1.836 5.646 15.759 1.00 97.31 126 SER A C 1
ATOM 999 O O . SER A 1 126 ? -1.303 6.479 15.034 1.00 97.31 126 SER A O 1
ATOM 1001 N N . GLU A 1 127 ? -2.601 4.665 15.260 1.00 97.12 127 GLU A N 1
ATOM 1002 C CA . GLU A 1 127 ? -2.868 4.538 13.818 1.00 97.12 127 GLU A CA 1
ATOM 1003 C C . GLU A 1 127 ? -3.695 5.720 13.281 1.00 97.12 127 GLU A C 1
ATOM 1005 O O . GLU A 1 127 ? -3.440 6.177 12.169 1.00 97.12 127 GLU A O 1
ATOM 1010 N N . ILE A 1 128 ? -4.667 6.233 14.046 1.00 98.06 128 ILE A N 1
ATOM 1011 C CA . ILE A 1 128 ? -5.448 7.420 13.659 1.00 98.06 128 ILE A CA 1
ATOM 1012 C C . ILE A 1 128 ? -4.544 8.653 13.586 1.00 98.06 128 ILE A C 1
ATOM 1014 O O . ILE A 1 128 ? -4.532 9.314 12.552 1.00 98.06 128 ILE A O 1
ATOM 1018 N N . GLU A 1 129 ? -3.766 8.921 14.636 1.00 97.50 129 GLU A N 1
ATOM 1019 C CA . GLU A 1 129 ? -2.850 10.068 14.705 1.00 97.50 129 GLU A CA 1
ATOM 1020 C C . GLU A 1 129 ? -1.811 10.029 13.576 1.00 97.50 129 GLU A C 1
ATOM 1022 O O . GLU A 1 129 ? -1.523 11.052 12.960 1.00 97.50 129 GLU A O 1
ATOM 1027 N N . GLU A 1 130 ? -1.290 8.843 13.243 1.00 97.38 130 GLU A N 1
ATOM 1028 C CA . GLU A 1 130 ? -0.360 8.658 12.125 1.00 97.38 130 GLU A CA 1
ATOM 1029 C C . GLU A 1 130 ? -1.002 9.029 10.777 1.00 97.38 130 GLU A C 1
ATOM 1031 O O . GLU A 1 130 ? -0.377 9.704 9.957 1.00 97.38 130 GLU A O 1
ATOM 1036 N N . ILE A 1 131 ? -2.250 8.604 10.539 1.00 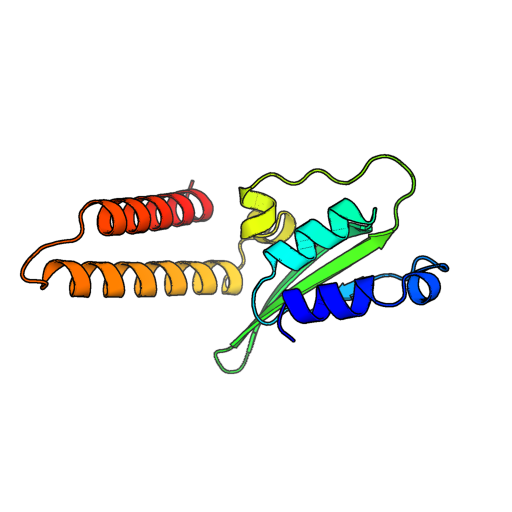97.69 131 ILE A N 1
ATOM 1037 C CA . ILE A 1 131 ? -2.969 8.920 9.297 1.00 97.69 131 ILE A CA 1
ATOM 1038 C C . ILE A 1 131 ? -3.327 10.413 9.252 1.00 97.69 131 ILE A C 1
ATOM 1040 O O . ILE A 1 131 ? -3.203 11.033 8.198 1.00 97.69 131 ILE A O 1
ATOM 1044 N N . GLU A 1 132 ? -3.757 11.005 10.367 1.00 97.12 132 GLU A N 1
ATOM 1045 C CA . GLU A 1 132 ? -4.071 12.436 10.452 1.00 97.12 132 GLU A CA 1
ATOM 1046 C C . GLU A 1 132 ? -2.833 13.301 10.209 1.00 97.12 132 GLU A C 1
ATOM 1048 O O . GLU A 1 132 ? -2.897 14.233 9.408 1.00 97.12 132 GLU A O 1
ATOM 1053 N N . ALA A 1 133 ? -1.697 12.955 10.819 1.00 96.44 133 ALA A N 1
ATOM 1054 C CA . ALA A 1 133 ? -0.424 13.623 10.571 1.00 96.44 133 ALA A CA 1
ATOM 1055 C C . ALA A 1 133 ? 0.007 13.484 9.106 1.00 96.44 133 ALA A C 1
ATOM 1057 O O . ALA A 1 133 ? 0.459 14.449 8.506 1.00 96.44 133 ALA A O 1
ATOM 1058 N N . MET A 1 134 ? -0.182 12.312 8.492 1.00 96.25 134 MET A N 1
ATOM 1059 C CA . MET A 1 134 ? 0.110 12.126 7.069 1.00 96.25 134 MET A CA 1
ATOM 1060 C C . MET A 1 134 ? -0.790 12.998 6.177 1.00 96.25 134 MET A C 1
ATOM 1062 O O . MET A 1 134 ? -0.314 13.559 5.189 1.00 96.25 134 MET A O 1
ATOM 1066 N N . LEU A 1 135 ? -2.079 13.131 6.504 1.00 95.38 135 LEU A N 1
ATOM 1067 C CA . LEU A 1 135 ? -3.022 13.919 5.708 1.00 95.38 135 LEU A CA 1
ATOM 1068 C C . LEU A 1 135 ? -2.813 15.431 5.865 1.00 95.38 135 LEU A C 1
ATOM 1070 O O . LEU A 1 135 ? -2.840 16.139 4.856 1.00 95.38 135 LEU A O 1
ATOM 1074 N N . TYR A 1 136 ? -2.608 15.910 7.095 1.00 93.00 136 TYR A N 1
ATOM 1075 C CA . TYR A 1 136 ? -2.708 17.332 7.454 1.00 93.00 136 TYR A CA 1
ATOM 1076 C C . TYR A 1 136 ? -1.430 17.959 8.028 1.00 93.00 136 TYR A C 1
ATOM 1078 O O . TYR A 1 136 ? -1.420 19.171 8.245 1.00 93.00 136 TYR A O 1
ATOM 1086 N N . GLY A 1 137 ? -0.397 17.161 8.309 1.00 83.81 137 GLY A N 1
ATOM 1087 C CA . GLY A 1 137 ? 0.944 17.638 8.664 1.00 83.81 137 GLY A CA 1
ATOM 1088 C C . GLY A 1 137 ? 1.750 18.018 7.433 1.00 83.81 137 GLY A C 1
ATOM 1089 O O . GLY A 1 137 ? 2.511 19.001 7.552 1.00 83.81 137 GLY A O 1
#

pLDDT: mean 95.87, std 3.11, range [81.94, 98.69]

InterPro domains:
  IPR006901 tRNA methyltransferase TrmK [PF04816] (1-132)
  IPR029063 S-adenosyl-L-methionine-dependent methyltransferase superfamily [G3DSA:3.40.50.150] (1-68)

Foldseek 3Di:
DALVVVLCVCPVDVVVCVVFDKDKDKHQYDQLSNVVSCQVQQWDWPAWDWDDDPNGIIIITITTHDPDHGDDDDPCCSVQNPRCLVVVDPRSVVVLVVVLVVLVVVLVVLVPDPDRPVVSNVVSVVSNVVSCVSNPD

Secondary structure (DSSP, 8-state):
-BHHHHHHHHHH-GGGGTT-PPEEE--SB-HHHHHHHHHHTTEEEEEEEEEEETTEEEEEEEEEE-SSSPP---HHHHHH-HHHHHH--HHHHHHHHHHHHHHHHHHHHHTTSSS--HHHHHHHHHHHHHHHHHHH-

Sequence (137 aa):
MGGPLIVDILSRDPSKLARHPRLILQPNVGESSVRQWLCQNNYHLENEVILSEDKHTYEILVANYQAGPQMVLTAQELKYGPYLMTEKNSAFVAKWQAKITKLQKVQAQLQKAKEVPTIKMAALTSEIEEIEAMLYG

Organism: NCBI:txid1392007

Radius of gyration: 17.33 Å; chains: 1; bounding box: 40×35×51 Å